Protein AF-A0A1B6EQN8-F1 (afdb_monomer_lite)

Radius of gyration: 29.24 Å; chains: 1; bounding box: 74×24×90 Å

Organism: NCBI:txid1464854

Secondary structure (DSSP, 8-state):
-HHHHHHHHHHHHHHHHHHHHHHHHTT---HHHHHHHHHHHHHHHHHHHHHHHHHHHHHHHHHHHSPPPGGGTTHHHHHHHHHHHHHHHHHHHHHHHHHHHHHHHHHHH-SS-TTT--GGGSTT------SS-----S-----S--------SS---PPP-

pLDDT: mean 70.42, std 19.34, range [33.0, 93.44]

Structure (mmCIF, N/CA/C/O backbone):
data_AF-A0A1B6EQN8-F1
#
_entry.id   AF-A0A1B6EQN8-F1
#
loop_
_atom_site.group_PDB
_atom_site.id
_atom_site.type_symbol
_atom_site.label_atom_id
_atom_site.label_alt_id
_atom_site.label_comp_id
_atom_site.label_asym_id
_atom_site.label_entity_id
_atom_site.label_seq_id
_atom_site.pdbx_PDB_ins_code
_atom_site.Cartn_x
_atom_site.Cartn_y
_atom_site.Cartn_z
_atom_site.occupancy
_atom_site.B_iso_or_equiv
_atom_site.auth_seq_id
_atom_site.auth_comp_id
_atom_site.auth_asym_id
_atom_site.auth_atom_id
_atom_site.pdbx_PDB_model_num
ATOM 1 N N . CYS A 1 1 ? -3.508 2.641 20.340 1.00 59.22 1 CYS A N 1
ATOM 2 C CA . CYS A 1 1 ? -3.171 1.447 19.535 1.00 59.22 1 CYS A CA 1
ATOM 3 C C . CYS A 1 1 ? -2.029 1.810 18.582 1.00 59.22 1 CYS A C 1
ATOM 5 O O . CYS A 1 1 ? -2.256 2.579 17.660 1.00 59.22 1 CYS A O 1
ATOM 7 N N . HIS A 1 2 ? -0.799 1.345 18.830 1.00 69.56 2 HIS A N 1
ATOM 8 C CA . HIS A 1 2 ? 0.382 1.751 18.042 1.00 69.56 2 HIS A CA 1
ATOM 9 C C . HIS A 1 2 ? 0.447 1.103 16.651 1.00 69.56 2 HIS A C 1
ATOM 11 O O . HIS A 1 2 ? 1.093 1.640 15.756 1.00 69.56 2 HIS A O 1
ATOM 17 N N . TYR A 1 3 ? -0.254 -0.019 16.462 1.00 70.88 3 TYR A N 1
ATOM 18 C CA . TYR A 1 3 ? -0.266 -0.774 15.211 1.00 70.88 3 TYR A CA 1
ATOM 19 C C . TYR A 1 3 ? -0.828 0.047 14.040 1.00 70.88 3 TYR A C 1
ATOM 21 O O . TYR A 1 3 ? -0.136 0.248 13.048 1.00 70.88 3 TYR A O 1
ATOM 29 N N . GLY A 1 4 ? -2.040 0.601 14.178 1.00 73.44 4 GLY A N 1
ATOM 30 C CA . GLY A 1 4 ? -2.678 1.380 13.108 1.00 73.44 4 GLY A CA 1
ATOM 31 C C . GLY A 1 4 ? -1.906 2.652 12.745 1.00 73.44 4 GLY A C 1
ATOM 32 O O . GLY A 1 4 ? -1.712 2.942 11.569 1.00 73.44 4 GLY A O 1
ATOM 33 N N . THR A 1 5 ? -1.395 3.377 13.745 1.00 77.69 5 THR A N 1
ATOM 34 C CA . THR A 1 5 ? -0.585 4.584 13.520 1.00 77.69 5 THR A CA 1
ATOM 35 C C . THR A 1 5 ? 0.744 4.258 12.838 1.00 77.69 5 THR A C 1
ATOM 37 O O . THR A 1 5 ? 1.127 4.951 11.901 1.00 77.69 5 THR A O 1
ATOM 40 N N . GLY A 1 6 ? 1.431 3.190 13.259 1.00 81.44 6 GLY A N 1
ATOM 41 C CA . GLY A 1 6 ? 2.691 2.768 12.643 1.00 81.44 6 GLY A CA 1
ATOM 42 C C . GLY A 1 6 ? 2.514 2.348 11.184 1.00 81.44 6 GLY A C 1
ATOM 43 O O . GLY A 1 6 ? 3.241 2.827 10.316 1.00 81.44 6 GLY A O 1
ATOM 44 N N . VAL A 1 7 ? 1.504 1.518 10.900 1.00 82.06 7 VAL A N 1
ATOM 45 C CA . VAL A 1 7 ? 1.194 1.076 9.530 1.00 82.06 7 VAL A CA 1
ATOM 46 C C . VAL A 1 7 ? 0.832 2.267 8.639 1.00 82.06 7 VAL A C 1
ATOM 48 O O . VAL A 1 7 ? 1.344 2.351 7.524 1.00 82.06 7 VAL A O 1
ATOM 51 N N . ALA A 1 8 ? 0.028 3.218 9.130 1.00 79.88 8 ALA A N 1
ATOM 52 C CA . ALA A 1 8 ? -0.378 4.397 8.363 1.00 79.88 8 ALA A CA 1
ATOM 53 C C . ALA A 1 8 ? 0.789 5.350 8.051 1.00 79.88 8 ALA A C 1
ATOM 55 O O . ALA A 1 8 ? 0.917 5.811 6.918 1.00 79.88 8 ALA A O 1
ATOM 56 N N . VAL A 1 9 ? 1.672 5.619 9.019 1.00 85.38 9 VAL A N 1
ATOM 57 C CA . VAL A 1 9 ? 2.840 6.494 8.803 1.00 85.38 9 VAL A CA 1
ATOM 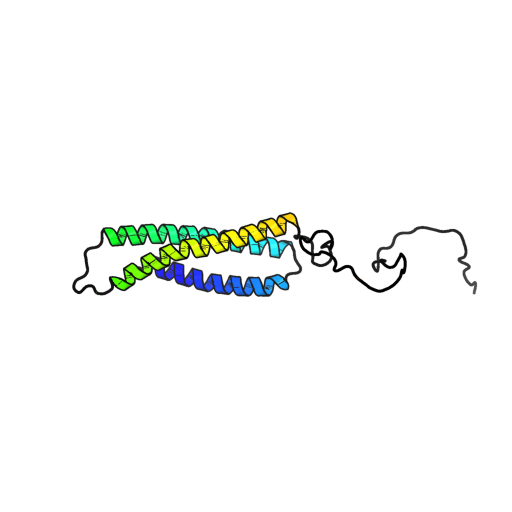58 C C . VAL A 1 9 ? 3.824 5.864 7.818 1.00 85.38 9 VAL A C 1
ATOM 60 O O . VAL A 1 9 ? 4.309 6.545 6.916 1.00 85.38 9 VAL A O 1
ATOM 63 N N . LEU A 1 10 ? 4.088 4.560 7.938 1.00 83.88 10 LEU A N 1
ATOM 64 C CA . LEU A 1 10 ? 4.953 3.853 6.992 1.00 83.88 10 LEU A CA 1
ATOM 65 C C . LEU A 1 10 ? 4.342 3.807 5.586 1.00 83.88 10 LEU A C 1
ATOM 67 O O . LEU A 1 10 ? 5.063 4.020 4.615 1.00 83.88 10 LEU A O 1
ATOM 71 N N . ALA A 1 11 ? 3.024 3.597 5.487 1.00 83.62 11 ALA A N 1
ATOM 72 C CA . ALA A 1 11 ? 2.283 3.658 4.226 1.00 83.62 11 ALA A CA 1
ATOM 73 C C . ALA A 1 11 ? 2.463 5.017 3.537 1.00 83.62 11 ALA A C 1
ATOM 75 O O . ALA A 1 11 ? 2.758 5.095 2.346 1.00 83.62 11 ALA A O 1
ATOM 76 N N . PHE A 1 12 ? 2.317 6.092 4.313 1.00 84.81 12 PHE A N 1
ATOM 77 C CA . PHE A 1 12 ? 2.454 7.457 3.831 1.00 84.81 12 PHE A CA 1
ATOM 78 C C . PHE A 1 12 ? 3.875 7.746 3.331 1.00 84.81 12 PHE A C 1
ATOM 80 O O . PHE A 1 12 ? 4.050 8.194 2.198 1.00 84.81 12 PHE A O 1
ATOM 87 N N . LEU A 1 13 ? 4.902 7.423 4.121 1.00 86.62 13 LEU A N 1
ATOM 88 C CA . LEU A 1 13 ? 6.297 7.639 3.721 1.00 86.62 13 LEU A CA 1
ATOM 89 C C . LEU A 1 13 ? 6.671 6.847 2.467 1.00 86.62 13 LEU A C 1
ATOM 91 O O . LEU A 1 13 ? 7.316 7.384 1.566 1.00 86.62 13 LEU A O 1
ATOM 95 N N . ALA A 1 14 ? 6.237 5.592 2.380 1.00 84.19 14 ALA A N 1
ATOM 96 C CA . ALA A 1 14 ? 6.482 4.793 1.192 1.00 84.19 14 ALA A CA 1
ATOM 97 C C . ALA A 1 14 ? 5.746 5.350 -0.026 1.00 84.19 14 ALA A C 1
ATOM 99 O O . ALA A 1 14 ? 6.351 5.425 -1.087 1.00 84.19 14 ALA A O 1
ATOM 100 N N . SER A 1 15 ? 4.495 5.806 0.114 1.00 84.19 15 SER A N 1
ATOM 101 C CA . SER A 1 15 ? 3.750 6.410 -0.999 1.00 84.19 15 SER A CA 1
ATOM 102 C C . SER A 1 15 ? 4.453 7.647 -1.573 1.00 84.19 15 SER A C 1
ATOM 104 O O . SER A 1 15 ? 4.505 7.806 -2.789 1.00 84.19 15 SER A O 1
ATOM 106 N N . ILE A 1 16 ? 5.097 8.462 -0.728 1.00 87.38 16 ILE A N 1
ATOM 107 C CA . ILE A 1 16 ? 5.962 9.563 -1.183 1.00 87.38 16 ILE A CA 1
ATOM 108 C C . ILE A 1 16 ? 7.165 9.014 -1.959 1.00 87.38 16 ILE A C 1
ATOM 110 O O . ILE A 1 16 ? 7.488 9.517 -3.033 1.00 87.38 16 ILE A O 1
ATOM 114 N N . GLY A 1 17 ? 7.818 7.971 -1.442 1.00 84.25 17 GLY A N 1
ATOM 115 C CA . GLY A 1 17 ? 8.929 7.306 -2.124 1.00 84.25 17 GLY A CA 1
ATOM 116 C C . GLY A 1 17 ? 8.539 6.738 -3.491 1.00 84.25 17 GLY A C 1
ATOM 117 O O . GLY A 1 17 ? 9.283 6.912 -4.453 1.00 84.25 17 GLY A O 1
ATOM 118 N N . PHE A 1 18 ? 7.359 6.126 -3.605 1.00 82.62 18 PHE A N 1
ATOM 119 C CA . PHE A 1 18 ? 6.826 5.649 -4.879 1.00 82.62 18 PHE A CA 1
ATOM 120 C C . PHE A 1 18 ? 6.515 6.803 -5.827 1.00 82.62 18 PHE A C 1
ATOM 122 O O . PHE A 1 18 ? 6.944 6.739 -6.968 1.00 82.62 18 PHE A O 1
ATOM 129 N N . LEU A 1 19 ? 5.909 7.902 -5.367 1.00 83.75 19 LEU A N 1
ATOM 130 C CA . LEU A 1 19 ? 5.693 9.088 -6.210 1.00 83.75 19 LEU A CA 1
ATOM 131 C C .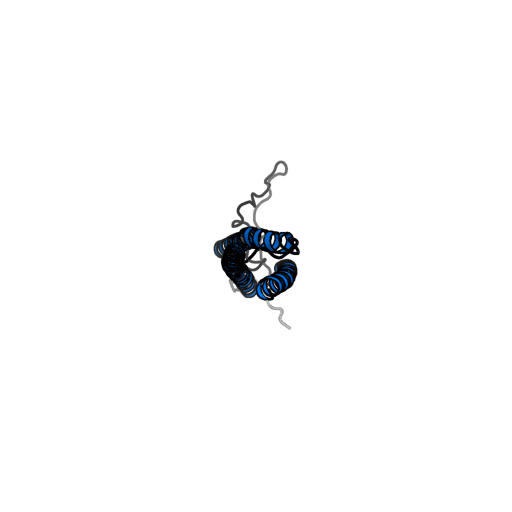 LEU A 1 19 ? 7.003 9.652 -6.781 1.00 83.75 19 LEU A C 1
ATOM 133 O O . LEU A 1 19 ? 7.077 9.983 -7.963 1.00 83.75 19 LEU A O 1
ATOM 137 N N . VAL A 1 20 ? 8.057 9.727 -5.963 1.00 83.88 20 VAL A N 1
ATOM 138 C CA . VAL A 1 20 ? 9.391 10.131 -6.436 1.00 83.88 20 VAL A CA 1
ATOM 139 C C . VAL A 1 20 ? 9.965 9.090 -7.400 1.00 83.88 20 VAL A C 1
ATOM 141 O O . VAL A 1 20 ? 10.567 9.446 -8.411 1.00 83.88 20 VAL A O 1
ATOM 144 N N . GLY A 1 21 ? 9.766 7.805 -7.115 1.00 78.44 21 GLY A N 1
ATOM 145 C CA . GLY A 1 21 ? 10.181 6.714 -7.989 1.00 78.44 21 GLY A CA 1
ATOM 146 C C . GLY A 1 21 ? 9.509 6.752 -9.362 1.00 78.44 21 GLY A C 1
ATOM 147 O O . GLY A 1 21 ? 10.202 6.552 -10.352 1.00 78.44 21 GLY A O 1
ATOM 148 N N . GLU A 1 22 ? 8.218 7.083 -9.431 1.00 77.50 22 GLU A N 1
ATOM 149 C CA . GLU A 1 22 ? 7.466 7.289 -10.676 1.00 77.50 22 GLU A CA 1
ATOM 150 C C . GLU A 1 22 ? 8.034 8.473 -11.469 1.00 77.50 22 GLU A C 1
ATOM 152 O O . GLU A 1 22 ? 8.278 8.352 -12.667 1.00 77.50 22 GLU A O 1
ATOM 157 N N . PHE A 1 23 ? 8.362 9.589 -10.805 1.00 76.38 23 PHE A N 1
ATOM 158 C CA . PHE A 1 23 ? 9.033 10.719 -11.462 1.00 76.38 23 PHE A CA 1
ATOM 159 C C . PHE A 1 23 ? 10.400 10.324 -12.048 1.00 76.38 23 PHE A C 1
ATOM 161 O O . PHE A 1 23 ? 10.751 10.696 -13.168 1.00 76.38 23 PHE A O 1
ATOM 168 N N . LEU A 1 24 ? 11.180 9.530 -11.312 1.00 75.69 24 LEU A N 1
ATOM 169 C CA . LEU A 1 24 ? 12.473 9.028 -11.781 1.00 75.69 24 LEU A CA 1
ATOM 170 C C . LEU A 1 24 ? 12.330 7.899 -12.811 1.00 75.69 24 LEU A C 1
ATOM 172 O O . LEU A 1 24 ? 13.277 7.628 -13.554 1.00 75.69 24 LEU A O 1
ATOM 176 N N . PHE A 1 25 ? 11.164 7.253 -12.889 1.00 69.06 25 PHE A N 1
ATOM 177 C CA . PHE A 1 25 ? 10.905 6.128 -13.782 1.00 69.06 25 PHE A CA 1
ATOM 178 C C . PHE A 1 25 ? 11.078 6.514 -15.249 1.00 69.06 25 PHE A C 1
ATOM 180 O O . PHE A 1 25 ? 11.673 5.753 -16.018 1.00 69.06 25 PHE A O 1
ATOM 187 N N . GLU A 1 26 ? 10.637 7.715 -15.624 1.00 66.44 26 GLU A N 1
ATOM 188 C CA . GLU A 1 26 ? 10.819 8.258 -16.973 1.00 66.44 26 GLU A CA 1
ATOM 189 C C . GLU A 1 26 ? 12.303 8.426 -17.335 1.00 66.44 26 GLU A C 1
ATOM 191 O O . GLU A 1 26 ? 12.688 8.194 -18.482 1.00 66.44 26 GLU A O 1
ATOM 196 N N . GLN A 1 27 ? 13.157 8.722 -16.349 1.00 63.47 27 GLN A N 1
ATOM 197 C CA . GLN A 1 27 ? 14.597 8.925 -16.542 1.00 63.47 27 GLN A CA 1
ATOM 198 C C . GLN A 1 27 ? 15.423 7.630 -16.516 1.00 63.47 27 GLN A C 1
ATOM 200 O O . GLN A 1 27 ? 16.591 7.628 -16.910 1.00 63.47 27 GLN A O 1
ATOM 205 N N . MET A 1 28 ? 14.855 6.504 -16.075 1.00 64.44 28 MET A N 1
ATOM 206 C CA . MET A 1 28 ? 15.591 5.239 -16.017 1.00 64.44 28 MET A CA 1
ATOM 207 C C . MET A 1 28 ? 15.807 4.664 -17.422 1.00 64.44 28 MET A C 1
ATOM 209 O O . MET A 1 28 ? 14.863 4.167 -18.029 1.00 64.44 28 MET A O 1
ATOM 213 N N . SER A 1 29 ? 17.044 4.647 -17.925 1.00 63.69 29 SER A N 1
ATOM 214 C CA . SER A 1 29 ? 17.394 3.994 -19.203 1.00 63.69 29 SER A CA 1
ATOM 215 C C . SER A 1 29 ? 17.486 2.466 -19.093 1.00 63.69 29 SER A C 1
ATOM 217 O O . SER A 1 29 ? 17.362 1.754 -20.088 1.00 63.69 29 SER A O 1
ATOM 219 N N . SER A 1 30 ? 17.683 1.946 -17.875 1.00 65.50 30 SER A N 1
ATOM 220 C CA . SER A 1 30 ? 17.839 0.514 -17.627 1.00 65.50 30 SER A CA 1
ATOM 221 C C . SER A 1 30 ? 16.507 -0.179 -17.367 1.00 65.50 30 SER A C 1
ATOM 223 O O . SER A 1 30 ? 15.866 -0.066 -16.319 1.00 65.50 30 SER A O 1
ATOM 225 N N . VAL A 1 31 ? 16.177 -1.009 -18.334 1.00 65.88 31 VAL A N 1
ATOM 226 C CA . VAL A 1 31 ? 15.156 -2.047 -18.354 1.00 65.88 31 VAL A CA 1
ATOM 227 C C . VAL A 1 31 ? 15.089 -2.872 -17.062 1.00 65.88 31 VAL A C 1
ATOM 229 O O . VAL A 1 31 ? 14.015 -3.114 -16.506 1.00 65.88 31 VAL A O 1
ATOM 232 N N . LYS A 1 32 ? 16.252 -3.299 -16.560 1.00 71.50 32 LYS A N 1
ATOM 233 C CA . LYS A 1 32 ? 16.355 -4.157 -15.373 1.00 71.50 32 LYS A CA 1
ATOM 234 C C . LYS A 1 32 ? 15.873 -3.428 -14.119 1.00 71.50 32 LYS A C 1
ATOM 236 O O . LYS A 1 32 ? 15.191 -4.024 -13.287 1.00 71.50 32 LYS A O 1
ATOM 241 N N . THR A 1 33 ? 16.193 -2.140 -14.013 1.00 76.25 33 THR A N 1
ATOM 242 C CA . THR A 1 33 ? 15.791 -1.294 -12.886 1.00 76.25 33 THR A CA 1
ATOM 243 C C . THR A 1 33 ? 14.296 -1.001 -12.934 1.00 76.25 33 THR A C 1
ATOM 245 O O . THR A 1 33 ? 13.626 -1.143 -11.913 1.00 76.25 33 THR A O 1
ATOM 248 N N . ARG A 1 34 ? 13.743 -0.718 -14.124 1.00 76.12 34 ARG A N 1
ATOM 249 C CA . ARG A 1 34 ? 12.292 -0.548 -14.318 1.00 76.12 34 ARG A CA 1
ATOM 250 C C . ARG A 1 34 ? 11.507 -1.788 -13.883 1.00 76.12 34 ARG A C 1
ATOM 252 O O . ARG A 1 34 ? 10.536 -1.660 -13.144 1.00 76.12 34 ARG A O 1
ATOM 259 N N . LYS A 1 35 ? 11.959 -2.993 -14.263 1.00 80.81 35 LYS A N 1
ATOM 260 C CA . LYS A 1 35 ? 11.336 -4.260 -13.828 1.00 80.81 35 LYS A CA 1
ATOM 261 C C . LYS A 1 35 ? 11.296 -4.389 -12.313 1.00 80.81 35 LYS A C 1
ATOM 263 O O . LYS A 1 35 ? 10.279 -4.775 -11.742 1.00 80.81 35 LYS A O 1
ATOM 268 N N . HIS A 1 36 ? 12.437 -4.131 -11.683 1.00 83.19 36 HIS A N 1
ATOM 269 C CA . HIS A 1 36 ? 12.592 -4.312 -10.250 1.00 83.19 36 HIS A CA 1
ATOM 270 C C . HIS A 1 36 ? 11.743 -3.307 -9.473 1.00 83.19 36 HIS A C 1
ATOM 272 O O . HIS A 1 36 ? 11.108 -3.685 -8.497 1.00 83.19 36 HIS A O 1
ATOM 278 N N . TYR A 1 37 ? 11.668 -2.066 -9.956 1.00 84.44 37 TYR A N 1
ATOM 279 C CA . TYR A 1 37 ? 10.811 -1.035 -9.388 1.00 84.44 37 TYR A CA 1
ATOM 280 C C . TYR A 1 37 ? 9.327 -1.428 -9.432 1.00 84.44 37 TYR A C 1
ATOM 282 O O . TYR A 1 37 ? 8.669 -1.419 -8.398 1.00 84.44 37 TYR A O 1
ATOM 290 N N . VAL A 1 38 ? 8.823 -1.871 -10.591 1.00 84.56 38 VAL A N 1
ATOM 291 C CA . VAL A 1 38 ? 7.417 -2.297 -10.728 1.00 84.56 38 VAL A CA 1
ATOM 292 C C . VAL A 1 38 ? 7.103 -3.507 -9.840 1.00 84.56 38 VAL A C 1
ATOM 294 O O . VAL A 1 38 ? 6.036 -3.576 -9.237 1.00 84.56 38 VAL A O 1
ATOM 297 N N . LEU A 1 39 ? 8.031 -4.463 -9.718 1.00 86.69 39 LEU A N 1
ATOM 298 C CA . LEU A 1 39 ? 7.874 -5.598 -8.800 1.00 86.69 39 LEU A CA 1
ATOM 299 C C . LEU A 1 39 ? 7.869 -5.167 -7.329 1.00 86.69 39 LEU A C 1
ATOM 301 O O . LEU A 1 39 ? 7.127 -5.742 -6.534 1.00 86.69 39 LEU A O 1
ATOM 305 N N . LEU A 1 40 ? 8.688 -4.176 -6.972 1.00 89.38 40 LEU A N 1
ATOM 306 C CA . LEU A 1 40 ? 8.732 -3.615 -5.626 1.00 89.38 40 LEU A CA 1
ATOM 307 C C . LEU A 1 40 ? 7.404 -2.925 -5.301 1.00 89.38 40 LEU A C 1
ATOM 309 O O . LEU A 1 40 ? 6.829 -3.222 -4.259 1.00 89.38 40 LEU A O 1
ATOM 313 N N . ASP A 1 41 ? 6.883 -2.091 -6.201 1.00 88.06 41 ASP A N 1
ATOM 314 C CA . ASP A 1 41 ? 5.580 -1.434 -6.036 1.00 88.06 41 ASP A CA 1
ATOM 315 C C . ASP A 1 41 ? 4.431 -2.446 -5.912 1.00 88.06 41 ASP A C 1
ATOM 317 O O . ASP A 1 41 ? 3.636 -2.398 -4.969 1.00 88.06 41 ASP A O 1
ATOM 321 N N . LEU A 1 42 ? 4.408 -3.459 -6.781 1.00 89.31 42 LEU A N 1
ATOM 322 C CA . LEU A 1 42 ? 3.428 -4.542 -6.712 1.00 89.31 42 LEU A CA 1
ATOM 323 C C . LEU A 1 42 ? 3.494 -5.301 -5.374 1.00 89.31 42 LEU A C 1
ATOM 325 O O . LEU A 1 42 ? 2.466 -5.558 -4.737 1.00 89.31 42 LEU A O 1
ATOM 329 N N . GLY A 1 43 ? 4.700 -5.675 -4.942 1.00 90.56 43 GLY A N 1
ATOM 330 C CA . GLY A 1 43 ? 4.922 -6.385 -3.683 1.00 90.56 43 GLY A CA 1
ATOM 331 C C . GLY A 1 43 ? 4.550 -5.536 -2.469 1.00 90.56 43 GLY A C 1
ATOM 332 O O . GLY A 1 43 ? 3.896 -6.019 -1.546 1.00 90.56 43 GLY A O 1
ATOM 333 N N . TYR A 1 44 ? 4.904 -4.255 -2.492 1.00 90.69 44 TYR A N 1
ATOM 334 C CA . TYR A 1 44 ? 4.589 -3.319 -1.424 1.00 90.69 44 TYR A CA 1
ATOM 335 C C . TYR A 1 44 ? 3.080 -3.101 -1.297 1.00 90.69 44 TYR A C 1
ATOM 337 O O . TYR A 1 44 ? 2.514 -3.296 -0.220 1.00 90.69 44 TYR A O 1
ATOM 345 N N . SER A 1 45 ? 2.415 -2.781 -2.407 1.00 90.62 45 SER A N 1
ATOM 346 C CA . SER A 1 45 ? 0.977 -2.512 -2.436 1.00 90.62 45 SER A CA 1
ATOM 347 C C . SER A 1 45 ? 0.145 -3.742 -2.047 1.00 90.62 45 SER A C 1
ATOM 349 O O . SER A 1 45 ? -0.827 -3.632 -1.291 1.00 90.62 45 SER A O 1
ATOM 351 N N . SER A 1 46 ? 0.551 -4.941 -2.475 1.00 91.25 46 SER A N 1
ATOM 352 C CA . SER A 1 46 ? -0.106 -6.190 -2.059 1.00 91.25 46 SER A CA 1
ATOM 353 C C . SER A 1 46 ? 0.108 -6.499 -0.573 1.00 91.25 46 SER A C 1
ATOM 355 O O . SER A 1 46 ? -0.860 -6.804 0.129 1.00 91.25 46 SER A O 1
ATOM 357 N N . ALA A 1 47 ? 1.331 -6.346 -0.054 1.00 92.12 47 ALA A N 1
ATOM 358 C CA . ALA A 1 47 ? 1.612 -6.525 1.370 1.00 92.12 47 ALA A CA 1
ATOM 359 C C . ALA A 1 47 ? 0.806 -5.544 2.239 1.00 92.12 47 ALA A C 1
ATOM 361 O O . ALA A 1 47 ? 0.219 -5.945 3.247 1.00 92.12 47 ALA A O 1
ATOM 362 N N . TRP A 1 48 ? 0.708 -4.278 1.825 1.00 89.81 48 TRP A N 1
ATOM 363 C CA . TRP A 1 48 ? -0.062 -3.266 2.549 1.00 89.81 48 TRP A CA 1
ATOM 364 C C . TRP A 1 48 ? -1.566 -3.533 2.530 1.00 89.81 48 TRP A C 1
ATOM 366 O O . TRP A 1 48 ? -2.226 -3.349 3.551 1.00 89.81 48 TRP A O 1
ATOM 376 N N . THR A 1 49 ? -2.102 -4.052 1.423 1.00 92.06 49 THR A N 1
ATOM 377 C CA . THR A 1 49 ? -3.500 -4.508 1.350 1.00 92.06 49 THR A CA 1
ATOM 378 C C . THR A 1 49 ? -3.795 -5.555 2.429 1.00 92.06 49 THR A C 1
ATOM 380 O O . THR A 1 49 ? -4.777 -5.435 3.164 1.00 92.06 49 THR A O 1
ATOM 383 N N . VAL A 1 50 ? -2.917 -6.555 2.575 1.00 92.00 50 VAL A N 1
ATOM 384 C CA . VAL A 1 50 ? -3.060 -7.616 3.587 1.00 92.00 50 VAL A CA 1
ATOM 385 C C . VAL A 1 50 ? -2.939 -7.054 5.005 1.00 92.00 50 VAL A C 1
ATOM 387 O O . VAL A 1 50 ? -3.737 -7.412 5.870 1.00 92.00 50 VAL A O 1
ATOM 390 N N . LEU A 1 51 ? -1.991 -6.145 5.254 1.00 90.00 51 LEU A N 1
ATOM 391 C CA . LEU A 1 51 ? -1.837 -5.508 6.565 1.00 90.00 51 LEU A CA 1
ATOM 392 C C . LEU A 1 51 ? -3.068 -4.683 6.957 1.00 90.00 51 LEU A C 1
ATOM 394 O O . LEU A 1 51 ? -3.524 -4.787 8.095 1.00 90.00 51 LEU A O 1
ATOM 398 N N . TYR A 1 52 ? -3.647 -3.912 6.032 1.00 90.56 52 TYR A N 1
ATOM 399 C CA . TYR A 1 52 ? -4.891 -3.184 6.296 1.00 90.56 52 TYR A CA 1
ATOM 400 C C . TYR A 1 52 ? -6.080 -4.119 6.510 1.00 90.56 52 TYR A C 1
ATOM 402 O O . TYR A 1 52 ? -6.910 -3.829 7.367 1.00 90.56 52 TYR A O 1
ATOM 410 N N . PHE A 1 53 ? -6.145 -5.251 5.806 1.00 91.62 53 PHE A N 1
ATOM 411 C CA . PHE A 1 53 ? -7.176 -6.262 6.037 1.00 91.62 53 PHE A CA 1
ATOM 412 C C . PHE A 1 53 ? -7.065 -6.882 7.437 1.00 91.62 53 PHE A C 1
ATOM 414 O O . PHE A 1 53 ? -8.040 -6.887 8.187 1.00 91.62 53 PHE A O 1
ATOM 421 N N . ILE A 1 54 ? -5.867 -7.325 7.833 1.00 90.31 54 ILE A N 1
ATOM 422 C CA . ILE A 1 54 ? -5.610 -7.856 9.182 1.00 90.31 54 ILE A CA 1
ATOM 423 C C . ILE A 1 54 ? -5.906 -6.787 10.240 1.00 90.31 54 ILE A C 1
ATOM 425 O O . ILE A 1 54 ? -6.561 -7.074 11.243 1.00 90.31 54 ILE A O 1
ATOM 429 N N . GLY A 1 55 ? -5.467 -5.548 10.004 1.00 88.25 55 GLY A N 1
ATOM 430 C CA . GLY A 1 55 ? -5.753 -4.408 10.865 1.00 88.25 55 GLY A CA 1
ATOM 431 C C . GLY A 1 55 ? -7.248 -4.168 11.023 1.00 88.25 55 GLY A C 1
ATOM 432 O O . GLY A 1 55 ? -7.726 -4.098 12.148 1.00 88.25 55 GLY A O 1
ATOM 433 N N . PHE A 1 56 ? -8.002 -4.122 9.928 1.00 90.38 56 PHE A N 1
ATOM 434 C CA . PHE A 1 56 ? -9.455 -3.982 9.959 1.00 90.38 56 PHE A CA 1
ATOM 435 C C . PHE A 1 56 ? -10.112 -5.101 10.773 1.00 90.38 56 PHE A C 1
ATOM 437 O O . PHE A 1 56 ? -10.884 -4.808 11.684 1.00 90.38 56 PHE A O 1
ATOM 444 N N . CYS A 1 57 ? -9.767 -6.367 10.513 1.00 90.31 57 CYS A N 1
ATOM 445 C CA . CYS A 1 57 ? -10.305 -7.501 11.267 1.00 90.31 57 CYS A CA 1
ATOM 446 C C . CYS A 1 57 ? -9.991 -7.388 12.765 1.00 90.31 57 CYS A C 1
ATOM 448 O O . CYS A 1 57 ? -10.870 -7.605 13.599 1.00 90.31 57 CYS A O 1
ATOM 450 N N . TYR A 1 58 ? -8.760 -7.011 13.114 1.00 88.44 58 TYR A N 1
ATOM 451 C CA . TYR A 1 58 ? -8.346 -6.823 14.500 1.00 88.44 58 TYR A CA 1
ATOM 452 C C . TYR A 1 58 ? -9.095 -5.666 15.175 1.00 88.44 58 TYR A C 1
ATOM 454 O O . TYR A 1 58 ? -9.629 -5.847 16.270 1.00 88.44 58 TYR A O 1
ATOM 462 N N . LEU A 1 59 ? -9.171 -4.497 14.528 1.00 86.69 59 LEU A N 1
ATOM 463 C CA . LEU A 1 59 ? -9.866 -3.327 15.066 1.00 86.69 59 LEU A CA 1
ATOM 464 C C . LEU A 1 59 ? -11.373 -3.581 15.193 1.00 86.69 59 LEU A C 1
ATOM 466 O O . LEU A 1 59 ? -11.950 -3.226 16.215 1.00 86.69 59 LEU A O 1
ATOM 470 N N . ALA A 1 60 ? -12.005 -4.219 14.207 1.00 88.12 60 ALA A N 1
ATOM 471 C CA . ALA A 1 60 ? -13.425 -4.562 14.250 1.00 88.12 60 ALA A CA 1
ATOM 472 C C . ALA A 1 60 ? -13.729 -5.581 15.360 1.00 88.12 60 ALA A C 1
ATOM 474 O O . ALA A 1 60 ? -14.693 -5.410 16.106 1.00 88.12 60 ALA A O 1
ATOM 475 N N . ASN A 1 61 ? -12.879 -6.602 15.523 1.00 88.56 61 ASN A N 1
ATOM 476 C CA . ASN A 1 61 ? -13.028 -7.574 16.603 1.00 88.56 61 ASN A CA 1
ATOM 477 C C . ASN A 1 61 ? -12.816 -6.936 17.983 1.00 88.56 61 ASN A C 1
ATOM 479 O O . ASN A 1 61 ? -13.577 -7.214 18.907 1.00 88.56 61 ASN A O 1
ATOM 483 N N . GLN A 1 62 ? -11.812 -6.067 18.141 1.00 86.88 62 GLN A N 1
ATOM 484 C CA . GLN A 1 62 ? -11.630 -5.330 19.393 1.00 86.88 62 GLN A CA 1
ATOM 485 C C . GLN A 1 62 ? -12.799 -4.392 19.674 1.00 86.88 62 GLN A C 1
ATOM 487 O O . GLN A 1 62 ? -13.266 -4.346 20.803 1.00 86.88 62 GLN A O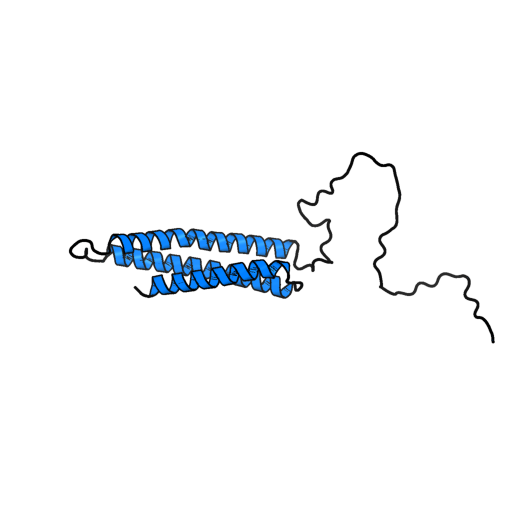 1
ATOM 492 N N . TRP A 1 63 ? -13.305 -3.695 18.659 1.00 86.00 63 TRP A N 1
ATOM 493 C CA . TRP A 1 63 ? -14.459 -2.813 18.795 1.00 86.00 63 TRP A CA 1
ATOM 494 C C . TRP A 1 63 ? -15.719 -3.558 19.232 1.00 86.00 63 TRP A C 1
ATOM 496 O O . TRP A 1 63 ? -16.434 -3.082 20.105 1.00 86.00 63 TRP A O 1
ATOM 506 N N . SER A 1 64 ? -15.965 -4.749 18.680 1.00 85.94 64 SER A N 1
ATOM 507 C CA . SER A 1 64 ? -17.125 -5.570 19.047 1.00 85.94 64 SER A CA 1
ATOM 508 C C . SER A 1 64 ? -17.071 -6.117 20.477 1.00 85.94 64 SER A C 1
ATOM 510 O O . SER A 1 64 ? -18.119 -6.450 21.022 1.00 85.94 64 SER A O 1
ATOM 512 N N . ASN A 1 65 ? -15.877 -6.265 21.055 1.00 84.62 65 ASN A N 1
ATOM 513 C CA . ASN A 1 65 ? -15.681 -6.815 22.401 1.00 84.62 65 ASN A CA 1
ATOM 514 C C . ASN A 1 65 ? -15.345 -5.738 23.447 1.00 84.62 65 ASN A C 1
ATOM 516 O O . ASN A 1 65 ? -15.182 -6.063 24.620 1.00 84.62 65 ASN A O 1
ATOM 520 N N . ALA A 1 66 ? -15.183 -4.479 23.036 1.00 82.38 66 ALA A N 1
ATOM 521 C CA . ALA A 1 66 ? -14.832 -3.388 23.933 1.00 82.38 66 ALA A CA 1
ATOM 522 C C . ALA A 1 66 ? -16.062 -2.894 24.704 1.00 82.38 66 ALA A C 1
ATOM 524 O O . ALA A 1 66 ? -17.135 -2.702 24.132 1.00 82.38 66 ALA A O 1
ATOM 525 N N . GLU A 1 67 ? -15.889 -2.629 25.998 1.00 79.00 67 GLU A N 1
ATOM 526 C CA . GLU A 1 67 ? -16.890 -1.912 26.785 1.00 79.00 67 GLU A CA 1
ATOM 527 C C . GLU A 1 67 ? -16.973 -0.449 26.337 1.00 79.00 67 GLU A C 1
ATOM 529 O O . GLU A 1 67 ? -15.964 0.193 26.028 1.00 79.00 67 GLU A O 1
ATOM 534 N N . THR A 1 68 ? -18.192 0.089 26.299 1.00 75.12 68 THR A N 1
ATOM 535 C CA . THR A 1 68 ? -18.431 1.493 25.952 1.00 75.12 68 THR A CA 1
ATOM 536 C C . THR A 1 68 ? -17.763 2.409 26.982 1.00 75.12 68 THR A C 1
ATOM 538 O O . THR A 1 68 ? -18.121 2.338 28.159 1.00 75.12 68 THR A O 1
ATOM 541 N N . PRO A 1 69 ? -16.825 3.285 26.577 1.00 73.56 69 PRO A N 1
ATOM 542 C CA . PRO A 1 69 ? -16.145 4.173 27.510 1.00 73.56 69 PRO A CA 1
ATOM 543 C C . PRO A 1 69 ? -17.121 5.189 28.117 1.00 73.56 69 PRO A C 1
ATOM 545 O O . PRO A 1 69 ? -17.986 5.731 27.420 1.00 73.56 69 PRO A O 1
ATOM 548 N N . GLU A 1 70 ? -16.958 5.481 29.411 1.00 68.38 70 GLU A N 1
ATOM 549 C CA . GLU A 1 70 ? -17.765 6.483 30.111 1.00 68.38 70 GLU A CA 1
ATOM 550 C C . GLU A 1 70 ? -17.670 7.842 29.395 1.00 68.38 70 GLU A C 1
ATOM 552 O O . GLU A 1 70 ? -16.588 8.368 29.133 1.00 68.38 70 GLU A O 1
ATOM 557 N N . GLY A 1 71 ? -18.823 8.401 29.015 1.00 75.94 71 GLY A N 1
ATOM 558 C CA . GLY A 1 71 ? -18.898 9.678 28.299 1.00 75.94 71 GLY A CA 1
ATOM 559 C C . GLY A 1 71 ? -18.640 9.617 26.786 1.00 75.94 71 GLY A C 1
ATOM 560 O O . GLY A 1 71 ? -18.508 10.673 26.170 1.00 75.94 71 GLY A O 1
ATOM 561 N N . ASN A 1 72 ? -18.587 8.428 26.164 1.00 75.88 72 ASN A N 1
ATOM 562 C CA . ASN A 1 72 ? -18.384 8.239 24.712 1.00 75.88 72 ASN A CA 1
ATOM 563 C C . ASN A 1 72 ? -17.099 8.878 24.149 1.00 75.88 72 ASN A C 1
ATOM 565 O O . ASN A 1 72 ? -16.971 9.104 22.940 1.00 75.88 72 ASN A O 1
ATOM 569 N N . TYR A 1 73 ? -16.123 9.167 25.007 1.00 73.44 73 TYR A N 1
ATOM 570 C CA . TYR A 1 73 ? -14.888 9.813 24.594 1.00 73.44 73 TYR A CA 1
ATOM 571 C C . TYR A 1 73 ? -14.065 8.873 23.698 1.00 73.44 73 TYR A C 1
ATOM 573 O O . TYR A 1 73 ? -13.704 7.768 24.095 1.00 73.44 73 TYR A O 1
ATOM 581 N N . GLY A 1 74 ? -13.778 9.300 22.464 1.00 76.88 74 GLY A N 1
ATOM 582 C CA . GLY A 1 74 ? -12.944 8.553 21.512 1.00 76.88 74 GLY A CA 1
ATOM 583 C C . GLY A 1 74 ? -13.651 7.457 20.701 1.00 76.88 74 GLY A C 1
ATOM 584 O O . GLY A 1 74 ? -13.009 6.851 19.844 1.00 76.88 74 GLY A O 1
ATOM 585 N N . VAL A 1 75 ? -14.956 7.238 20.895 1.00 83.44 75 VAL A N 1
ATOM 586 C CA . VAL A 1 75 ? -15.779 6.284 20.114 1.00 83.44 75 VAL A CA 1
ATOM 587 C C . VAL A 1 75 ? -15.715 6.603 18.615 1.00 83.44 75 VAL A C 1
ATOM 589 O O . VAL A 1 75 ? -15.416 5.737 17.794 1.00 83.44 75 VAL A O 1
ATOM 592 N N . ASN A 1 76 ? -15.920 7.873 18.264 1.00 86.31 76 ASN A N 1
ATOM 593 C CA . ASN A 1 7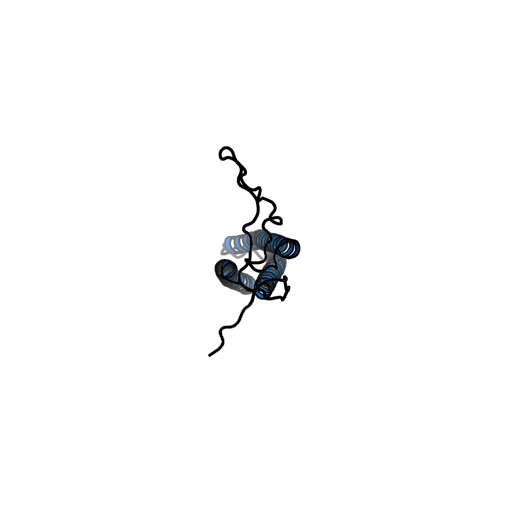6 ? -15.854 8.373 16.890 1.00 86.31 76 ASN A CA 1
ATOM 594 C C . ASN A 1 76 ? -14.470 8.179 16.247 1.00 86.31 76 ASN A C 1
ATOM 596 O O . ASN A 1 76 ? -14.383 7.830 15.074 1.00 86.31 76 ASN A O 1
ATOM 600 N N . ASN A 1 77 ? -13.392 8.355 17.012 1.00 85.88 77 ASN A N 1
ATOM 601 C CA . ASN A 1 77 ? -12.024 8.183 16.528 1.00 85.88 77 ASN A CA 1
ATOM 602 C C . ASN A 1 77 ? -11.743 6.719 16.174 1.00 85.88 77 ASN A C 1
ATOM 604 O O . ASN A 1 77 ? -11.126 6.440 15.146 1.00 85.88 77 ASN A O 1
ATOM 608 N N . VAL A 1 78 ? -12.209 5.778 17.002 1.00 84.94 78 VAL A N 1
ATOM 609 C CA . VAL A 1 78 ? -12.037 4.343 16.737 1.00 84.94 78 VAL A CA 1
ATOM 610 C C . VAL A 1 78 ? -12.894 3.903 15.551 1.00 84.94 78 VAL A C 1
ATOM 612 O O . VAL A 1 78 ? -12.389 3.214 14.665 1.00 84.94 78 VAL A O 1
ATOM 615 N N . GLN A 1 79 ? -14.145 4.360 15.469 1.00 86.75 79 GLN A N 1
ATOM 616 C CA . GLN A 1 79 ? -15.006 4.114 14.307 1.00 86.75 79 GLN A CA 1
ATOM 617 C C . GLN A 1 79 ? -14.393 4.664 13.015 1.00 86.75 79 GLN A C 1
ATOM 619 O O . GLN A 1 79 ? -14.346 3.959 12.008 1.00 86.75 79 GLN A O 1
ATOM 624 N N . ALA A 1 80 ? -13.857 5.887 13.048 1.00 88.75 80 ALA A N 1
ATOM 625 C CA . ALA A 1 80 ? -13.157 6.473 11.912 1.00 88.75 80 ALA A CA 1
ATOM 626 C C . ALA A 1 80 ? -11.930 5.640 11.517 1.00 88.75 80 ALA A C 1
ATOM 628 O O . ALA A 1 80 ? -11.740 5.367 10.335 1.00 88.75 80 ALA A O 1
ATOM 629 N N . ALA A 1 81 ? -11.133 5.170 12.483 1.00 87.69 81 ALA A N 1
ATOM 630 C CA . ALA A 1 81 ? -9.986 4.304 12.211 1.00 87.69 81 ALA A CA 1
ATOM 631 C C . ALA A 1 81 ? -10.396 2.980 11.538 1.00 87.69 81 ALA A C 1
ATOM 633 O O . ALA A 1 81 ? -9.743 2.554 10.584 1.00 87.69 81 ALA A O 1
ATOM 634 N N . ILE A 1 82 ? -11.497 2.361 11.980 1.00 88.12 82 ILE A N 1
ATOM 635 C CA . ILE A 1 82 ? -12.057 1.154 11.354 1.00 88.12 82 ILE A CA 1
ATOM 636 C C . ILE A 1 82 ? -12.476 1.455 9.911 1.00 88.12 82 ILE A C 1
ATOM 638 O O . ILE A 1 82 ? -12.024 0.768 8.994 1.00 88.12 82 ILE A O 1
ATOM 642 N N . CYS A 1 83 ? -13.258 2.513 9.687 1.00 91.44 83 CYS A N 1
ATOM 643 C CA . CYS A 1 83 ? -13.694 2.913 8.349 1.00 91.44 83 CYS A CA 1
ATOM 644 C C . CYS A 1 83 ? -12.509 3.214 7.419 1.00 91.44 83 CYS A C 1
ATOM 646 O O . CYS A 1 83 ? -12.451 2.694 6.307 1.00 91.44 83 CYS A O 1
ATOM 648 N N . PHE A 1 84 ? -11.528 4.000 7.870 1.00 90.06 84 PHE A N 1
ATOM 649 C CA . PHE A 1 84 ? -10.345 4.317 7.068 1.00 90.06 84 PHE A CA 1
ATOM 650 C C . PHE A 1 84 ? -9.511 3.078 6.746 1.00 90.06 84 PHE A C 1
ATOM 652 O O . PHE A 1 84 ? -9.032 2.955 5.618 1.00 90.06 84 PHE A O 1
ATOM 659 N N . SER A 1 85 ? -9.369 2.139 7.688 1.00 89.88 85 SER A N 1
ATOM 660 C CA . SER A 1 85 ? -8.680 0.873 7.421 1.00 89.88 85 SER A CA 1
ATOM 661 C C . SER A 1 85 ? -9.405 0.044 6.357 1.00 89.88 85 SER A C 1
ATOM 663 O O . SER A 1 85 ? -8.757 -0.435 5.432 1.00 89.88 85 SER A O 1
ATOM 665 N N . PHE A 1 86 ? -10.740 -0.031 6.413 1.00 91.44 86 PHE A N 1
ATOM 666 C CA . PHE A 1 86 ? -11.559 -0.742 5.431 1.00 91.44 86 PHE A CA 1
ATOM 667 C C . PHE A 1 86 ? -11.412 -0.158 4.022 1.00 91.44 86 PHE A C 1
ATOM 669 O O . PHE A 1 86 ? -11.124 -0.887 3.075 1.00 91.44 86 PHE A O 1
ATOM 676 N N . PHE A 1 87 ? -11.547 1.163 3.877 1.00 92.81 87 PHE A N 1
ATOM 677 C CA . PHE A 1 87 ? -11.396 1.811 2.573 1.00 92.81 87 PHE A CA 1
ATOM 678 C C . PHE A 1 87 ? -9.967 1.716 2.033 1.00 92.81 87 PHE A C 1
ATOM 680 O O . PHE A 1 87 ? -9.778 1.544 0.829 1.00 92.81 87 PHE A O 1
ATOM 687 N N . SER A 1 88 ? -8.963 1.747 2.914 1.00 90.38 88 SER A N 1
ATOM 688 C CA . SER A 1 88 ? -7.559 1.612 2.513 1.00 90.38 88 SER A CA 1
ATOM 689 C C . SER A 1 88 ? -7.273 0.274 1.831 1.00 90.38 88 SER A C 1
ATOM 691 O O . SER A 1 88 ? -6.458 0.244 0.914 1.00 90.38 88 SER A O 1
ATOM 693 N N . ILE A 1 89 ? -7.963 -0.814 2.199 1.00 91.62 89 ILE A N 1
ATOM 694 C CA . ILE A 1 89 ? -7.809 -2.123 1.537 1.00 91.62 89 ILE A CA 1
ATOM 695 C C . ILE A 1 89 ? -8.039 -1.985 0.029 1.00 91.62 89 ILE A C 1
ATOM 697 O O . ILE A 1 89 ? -7.214 -2.434 -0.763 1.00 91.62 89 ILE A O 1
ATOM 701 N N . PHE A 1 90 ? -9.123 -1.319 -0.376 1.00 93.44 90 PHE A N 1
ATOM 702 C CA . PHE A 1 90 ? -9.443 -1.129 -1.791 1.00 93.44 90 PHE A CA 1
ATOM 703 C C . PHE A 1 90 ? -8.459 -0.196 -2.488 1.00 93.44 90 PHE A C 1
ATOM 705 O O . PHE A 1 90 ? -8.086 -0.459 -3.628 1.00 93.44 90 PHE A O 1
ATOM 712 N N . THR A 1 91 ? -8.003 0.857 -1.807 1.00 92.50 91 THR A N 1
ATOM 713 C CA . THR A 1 91 ? -6.992 1.772 -2.349 1.00 92.50 91 THR A CA 1
ATOM 714 C C . THR A 1 91 ? -5.699 1.029 -2.680 1.00 92.50 91 THR A C 1
ATOM 716 O O . THR A 1 91 ? -5.226 1.098 -3.811 1.00 92.50 91 THR A O 1
ATOM 719 N N . TRP A 1 92 ? -5.156 0.259 -1.732 1.00 91.94 92 TRP A N 1
ATOM 720 C CA . TRP A 1 92 ? -3.914 -0.495 -1.938 1.00 91.94 92 TRP A CA 1
ATOM 721 C C . TRP A 1 92 ? -4.085 -1.659 -2.918 1.00 91.94 92 TRP A C 1
ATOM 723 O O . TRP A 1 92 ? -3.191 -1.904 -3.729 1.00 91.94 92 TRP A O 1
ATOM 733 N N . ALA A 1 93 ? -5.246 -2.320 -2.922 1.00 92.25 93 ALA A N 1
ATOM 734 C CA . ALA A 1 93 ? -5.566 -3.339 -3.918 1.00 92.25 93 ALA A CA 1
ATOM 735 C C . ALA A 1 93 ? -5.639 -2.742 -5.332 1.00 92.25 93 ALA A C 1
ATOM 737 O O . ALA A 1 93 ? -5.149 -3.348 -6.284 1.00 92.25 93 ALA A O 1
ATOM 738 N N . GLY A 1 94 ? -6.202 -1.538 -5.466 1.00 92.50 94 GLY A N 1
ATOM 739 C CA . GLY A 1 94 ? -6.214 -0.771 -6.709 1.00 92.50 94 GLY A CA 1
ATOM 740 C C . GLY A 1 94 ? -4.802 -0.431 -7.181 1.00 92.50 94 GLY A C 1
ATOM 741 O O . GLY A 1 94 ? -4.471 -0.705 -8.334 1.00 92.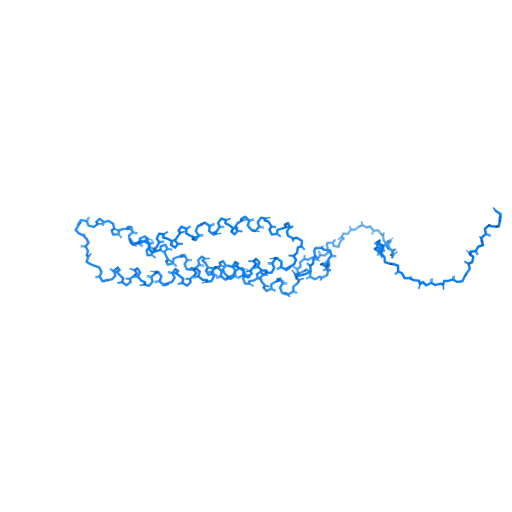50 94 GLY A O 1
ATOM 742 N N . CYS A 1 95 ? -3.941 0.073 -6.290 1.00 90.31 95 CYS A N 1
ATOM 743 C CA . CYS A 1 95 ? -2.527 0.314 -6.599 1.00 90.31 95 CYS A CA 1
ATOM 744 C C . CYS A 1 95 ? -1.827 -0.968 -7.073 1.00 90.31 95 CYS A C 1
ATOM 746 O O . CYS A 1 95 ? -1.207 -0.971 -8.133 1.00 90.31 95 CYS A O 1
ATOM 748 N N . ALA A 1 96 ? -2.003 -2.084 -6.357 1.00 90.88 96 ALA A N 1
ATOM 749 C CA . ALA A 1 96 ? -1.439 -3.374 -6.747 1.00 90.88 96 ALA A CA 1
ATOM 750 C C . ALA A 1 96 ? -1.959 -3.845 -8.117 1.00 90.88 96 ALA A C 1
ATOM 752 O O . ALA A 1 96 ? -1.200 -4.382 -8.921 1.00 90.88 96 ALA A O 1
ATOM 753 N N . TRP A 1 97 ? -3.240 -3.621 -8.415 1.00 90.19 97 TRP A N 1
ATOM 754 C CA . TRP A 1 97 ? -3.831 -3.955 -9.709 1.00 90.19 97 TRP A CA 1
ATOM 755 C C . TRP A 1 97 ? -3.243 -3.120 -10.850 1.00 90.19 97 TRP A C 1
ATOM 757 O O . TRP A 1 97 ? -2.888 -3.677 -11.889 1.00 90.19 97 TRP A O 1
ATOM 767 N N . PHE A 1 98 ? -3.083 -1.807 -10.666 1.00 88.50 98 PHE A N 1
ATOM 768 C CA . PHE A 1 98 ? -2.438 -0.949 -11.663 1.00 88.50 98 PHE A CA 1
ATOM 769 C C . PHE A 1 98 ? -0.955 -1.296 -11.845 1.00 88.50 98 PHE A C 1
ATOM 771 O O . PHE A 1 98 ? -0.499 -1.417 -12.984 1.00 88.50 98 PHE A O 1
ATOM 778 N N . ALA A 1 99 ? -0.228 -1.566 -10.758 1.00 87.06 99 ALA A N 1
ATOM 779 C CA . ALA A 1 99 ? 1.149 -2.056 -10.805 1.00 87.06 99 ALA A CA 1
ATOM 780 C C . ALA A 1 99 ? 1.248 -3.393 -11.558 1.00 87.06 99 ALA A C 1
ATOM 782 O O . ALA A 1 99 ? 2.150 -3.594 -12.370 1.00 87.06 99 ALA A O 1
ATOM 783 N N . TYR A 1 100 ? 0.282 -4.295 -11.362 1.00 85.69 100 TYR A N 1
ATOM 784 C CA . TYR A 1 100 ? 0.201 -5.562 -12.086 1.00 85.69 100 TYR A CA 1
ATOM 785 C C . TYR A 1 100 ? -0.096 -5.369 -13.577 1.00 85.69 100 TYR A C 1
ATOM 787 O O . TYR A 1 100 ? 0.542 -6.008 -14.414 1.00 85.69 100 TYR A O 1
ATOM 795 N N . GLN A 1 101 ? -1.015 -4.469 -13.936 1.00 86.75 101 GLN A N 1
ATOM 796 C CA . GLN A 1 101 ? -1.244 -4.115 -15.339 1.00 86.75 101 GLN A CA 1
ATOM 797 C C . GLN A 1 101 ? 0.025 -3.552 -15.978 1.00 86.75 101 GLN A C 1
ATOM 799 O O . GLN A 1 101 ? 0.376 -3.948 -17.088 1.00 86.75 101 GLN A O 1
ATOM 804 N N . ARG A 1 102 ? 0.754 -2.687 -15.264 1.00 81.31 102 ARG A N 1
ATOM 805 C CA . ARG A 1 102 ? 2.030 -2.135 -15.729 1.00 81.31 102 ARG A CA 1
ATOM 806 C C . ARG A 1 102 ? 3.112 -3.203 -15.850 1.00 81.31 102 ARG A C 1
ATOM 808 O O . ARG A 1 102 ? 3.864 -3.189 -16.822 1.00 81.31 102 ARG A O 1
ATOM 815 N N . PHE A 1 103 ? 3.160 -4.152 -14.918 1.00 82.94 103 PHE A N 1
ATOM 816 C CA . PHE A 1 103 ? 4.037 -5.315 -14.999 1.00 82.94 103 PHE A CA 1
ATOM 817 C C . PHE A 1 103 ? 3.732 -6.147 -16.246 1.00 82.94 103 PHE A C 1
ATOM 819 O O . PHE A 1 103 ? 4.650 -6.459 -16.998 1.00 82.94 103 PHE A O 1
ATOM 826 N N . ARG A 1 104 ? 2.454 -6.448 -16.508 1.00 81.19 104 ARG A N 1
ATOM 827 C CA . ARG A 1 104 ? 2.024 -7.185 -17.703 1.00 81.19 104 ARG A CA 1
ATOM 828 C C . ARG A 1 104 ? 2.340 -6.437 -18.992 1.00 81.19 104 ARG A C 1
ATOM 830 O O . ARG A 1 104 ? 2.979 -7.011 -19.856 1.00 81.19 104 ARG A O 1
ATOM 837 N N . ALA A 1 105 ? 2.004 -5.153 -19.087 1.00 77.56 105 ALA A N 1
ATOM 838 C CA . ALA A 1 105 ? 2.329 -4.343 -20.259 1.00 77.56 105 ALA A CA 1
ATOM 839 C C . ALA A 1 105 ? 3.850 -4.259 -20.504 1.00 77.56 105 ALA A C 1
ATOM 841 O O . ALA A 1 105 ? 4.298 -4.347 -21.644 1.00 77.56 105 ALA A O 1
ATOM 842 N N . GLY A 1 106 ? 4.656 -4.154 -19.439 1.00 67.00 106 GLY A N 1
ATOM 843 C CA . GLY A 1 106 ? 6.120 -4.204 -19.518 1.00 67.00 106 GLY A CA 1
ATOM 844 C C . GLY A 1 106 ? 6.663 -5.566 -19.964 1.00 67.00 106 GLY A C 1
ATOM 845 O O . GLY A 1 106 ? 7.656 -5.615 -20.686 1.00 67.00 106 GLY A O 1
ATOM 846 N N . VAL A 1 107 ? 5.997 -6.660 -19.578 1.00 61.09 107 VAL A N 1
ATOM 847 C CA . VAL A 1 107 ? 6.276 -8.022 -20.064 1.00 61.09 107 VAL A CA 1
ATOM 848 C C . VAL A 1 107 ? 5.872 -8.189 -21.534 1.00 61.09 107 VAL A C 1
ATOM 850 O O . VAL A 1 107 ? 6.610 -8.831 -22.275 1.00 61.09 107 VAL A O 1
ATOM 853 N N . ASP A 1 108 ? 4.756 -7.586 -21.951 1.00 55.75 108 ASP A N 1
ATOM 854 C CA . ASP A 1 108 ? 4.167 -7.749 -23.285 1.00 55.75 108 ASP A CA 1
ATOM 855 C C . ASP A 1 108 ? 4.805 -6.834 -24.358 1.00 55.75 108 ASP A C 1
ATOM 857 O O . ASP A 1 108 ? 4.757 -7.179 -25.535 1.00 55.75 108 ASP A O 1
ATOM 861 N N . THR A 1 109 ? 5.422 -5.693 -23.995 1.00 56.59 109 THR A N 1
ATOM 862 C CA . THR A 1 109 ? 5.993 -4.737 -24.983 1.00 56.59 109 THR A CA 1
ATOM 863 C C . THR A 1 109 ? 7.360 -4.114 -24.666 1.00 56.59 109 THR A C 1
ATOM 865 O O . THR A 1 109 ? 8.032 -3.675 -25.593 1.00 56.59 109 THR A O 1
ATOM 868 N N . ALA A 1 110 ? 7.815 -4.001 -23.412 1.00 51.62 110 ALA A N 1
ATOM 869 C CA . ALA A 1 110 ? 8.807 -2.957 -23.107 1.00 51.62 110 ALA A CA 1
ATOM 870 C C . ALA A 1 110 ? 9.667 -3.205 -21.860 1.00 51.62 110 ALA A C 1
ATOM 872 O O . ALA A 1 110 ? 9.745 -2.394 -20.935 1.00 51.62 110 ALA A O 1
ATOM 873 N N . PHE A 1 111 ? 10.433 -4.285 -21.908 1.00 52.31 111 PHE A N 1
ATOM 874 C CA . PHE A 1 111 ? 11.811 -4.230 -21.437 1.00 52.31 111 PHE A CA 1
ATOM 875 C C . PHE A 1 111 ? 12.784 -3.873 -22.576 1.00 52.31 111 PHE A C 1
ATOM 877 O O . PHE A 1 111 ? 13.987 -3.999 -22.417 1.00 52.31 111 PHE A O 1
ATOM 884 N N . ALA A 1 112 ? 12.286 -3.404 -23.718 1.00 51.78 112 ALA A N 1
ATOM 885 C CA . ALA A 1 112 ? 13.111 -2.778 -24.736 1.00 51.78 112 ALA A CA 1
ATOM 886 C C . ALA A 1 112 ? 13.523 -1.366 -24.260 1.00 51.78 112 ALA A C 1
ATOM 888 O O . ALA A 1 112 ? 12.671 -0.607 -23.780 1.00 51.78 112 ALA A O 1
ATOM 889 N N . PRO A 1 113 ? 14.809 -0.995 -24.340 1.00 50.62 113 PRO A N 1
ATOM 890 C CA . PRO A 1 113 ? 15.256 0.388 -24.205 1.00 50.62 113 PRO A CA 1
ATOM 891 C C . PRO A 1 113 ? 14.476 1.318 -25.149 1.00 50.62 113 PRO A C 1
ATOM 893 O O . PRO A 1 113 ? 14.022 0.894 -26.206 1.00 50.62 113 PRO A O 1
ATOM 896 N N . SER A 1 114 ? 14.372 2.609 -24.826 1.00 52.50 114 SER A N 1
ATOM 897 C CA . SER A 1 114 ? 13.677 3.618 -25.651 1.00 52.50 114 SER A CA 1
ATOM 898 C C . SER A 1 114 ? 14.209 3.774 -27.089 1.00 52.50 114 SER A C 1
ATOM 900 O O . SER A 1 114 ? 13.596 4.487 -27.875 1.00 52.50 114 SER A O 1
ATOM 902 N N . TYR A 1 115 ? 15.315 3.113 -27.443 1.00 54.53 115 TYR A N 1
ATOM 903 C CA . TYR A 1 115 ? 15.864 3.049 -28.802 1.00 54.53 115 TYR A CA 1
ATOM 904 C C . TYR A 1 115 ? 15.526 1.751 -29.567 1.00 54.53 115 TYR A C 1
ATOM 906 O O . TYR A 1 115 ? 15.816 1.669 -30.754 1.00 54.53 115 TYR A O 1
ATOM 914 N N . GLU A 1 116 ? 14.922 0.752 -28.916 1.00 49.19 116 GLU A N 1
ATOM 915 C CA . GLU A 1 116 ? 14.534 -0.547 -29.503 1.00 49.19 116 GLU A CA 1
ATOM 916 C C . GLU A 1 116 ? 13.014 -0.754 -29.559 1.00 49.19 116 GLU A C 1
ATOM 918 O O . GLU A 1 116 ? 12.552 -1.779 -30.057 1.00 49.19 116 GLU A O 1
ATOM 923 N N . ALA A 1 117 ? 12.219 0.195 -29.054 1.00 52.47 117 ALA A N 1
ATOM 924 C CA . ALA A 1 117 ? 10.773 0.152 -29.222 1.00 52.47 117 ALA A CA 1
ATOM 925 C C . ALA A 1 117 ? 10.444 0.327 -30.711 1.00 52.47 117 ALA A C 1
ATOM 927 O O . ALA A 1 117 ? 10.391 1.449 -31.215 1.00 52.47 117 ALA A O 1
ATOM 928 N N . ASP A 1 118 ? 10.250 -0.792 -31.409 1.00 48.50 118 ASP A N 1
ATOM 929 C CA . ASP A 1 118 ? 9.699 -0.810 -32.756 1.00 48.50 118 ASP A CA 1
ATOM 930 C C . ASP A 1 118 ? 8.343 -0.078 -32.714 1.00 48.50 118 ASP A C 1
ATOM 932 O O . ASP A 1 118 ? 7.429 -0.526 -32.002 1.00 48.50 118 ASP A O 1
ATOM 936 N N . PRO A 1 119 ? 8.194 1.058 -33.423 1.00 52.06 119 PRO A N 1
ATOM 937 C CA . PRO A 1 119 ? 6.972 1.857 -33.408 1.00 52.06 119 PRO A CA 1
ATOM 938 C C . PRO A 1 119 ? 5.740 1.088 -33.919 1.00 52.06 119 PRO A C 1
ATOM 940 O O . PRO A 1 119 ? 4.617 1.551 -33.720 1.00 52.06 119 PRO A O 1
ATOM 943 N N . SER A 1 120 ? 5.920 -0.109 -34.493 1.00 54.44 120 SER A N 1
ATOM 944 C CA . SER A 1 120 ? 4.842 -1.033 -34.863 1.00 54.44 120 SER A CA 1
ATOM 945 C C . SER A 1 120 ? 4.182 -1.771 -33.680 1.00 54.44 120 SER A C 1
ATOM 947 O O . SER A 1 120 ? 3.093 -2.322 -33.839 1.00 54.44 120 SER A O 1
ATOM 949 N N . SER A 1 121 ? 4.797 -1.775 -32.489 1.00 49.22 121 SER A N 1
ATOM 950 C CA . SER A 1 121 ? 4.358 -2.580 -31.330 1.00 49.22 121 SER A CA 1
ATOM 951 C C . SER A 1 121 ? 3.468 -1.839 -30.316 1.00 49.22 121 SER A C 1
ATOM 953 O O . SER A 1 121 ? 2.992 -2.437 -29.350 1.00 49.22 121 SER A O 1
ATOM 955 N N . LEU A 1 122 ? 3.201 -0.545 -30.527 1.00 50.91 122 LEU A N 1
ATOM 956 C CA . LEU A 1 122 ? 2.359 0.273 -29.646 1.00 50.91 122 LEU A CA 1
ATOM 957 C C . LEU A 1 122 ? 0.872 0.189 -30.050 1.00 50.91 122 LEU A C 1
ATOM 959 O O . LEU A 1 122 ? 0.509 0.657 -31.135 1.00 50.91 122 LEU A O 1
ATOM 963 N N . PRO A 1 123 ? -0.033 -0.316 -29.182 1.00 43.84 123 PRO A N 1
ATOM 964 C CA . PRO A 1 123 ? -1.465 -0.316 -29.457 1.00 43.84 123 PRO A CA 1
ATOM 965 C C . PRO A 1 123 ? -1.997 1.115 -29.316 1.00 43.84 123 PRO A C 1
ATOM 967 O O . PRO A 1 123 ? -2.298 1.582 -28.221 1.00 43.84 123 PRO A O 1
ATOM 970 N N . GLY A 1 124 ? -2.060 1.831 -30.438 1.00 49.25 124 GLY A N 1
ATOM 971 C CA . GLY A 1 124 ? -2.505 3.227 -30.500 1.00 49.25 124 GLY A CA 1
ATOM 972 C C . GLY A 1 124 ? -1.585 4.158 -31.288 1.00 49.25 124 GLY A C 1
ATOM 973 O O . GLY A 1 124 ? -1.991 5.280 -31.578 1.00 49.25 124 GLY A O 1
ATOM 974 N N . ALA A 1 125 ? -0.404 3.701 -31.719 1.00 43.84 125 ALA A N 1
ATOM 975 C CA . ALA A 1 125 ? 0.408 4.416 -32.706 1.00 43.84 125 ALA A CA 1
ATOM 976 C C . ALA A 1 125 ? -0.135 4.158 -34.124 1.00 43.84 125 ALA A C 1
ATOM 978 O O . ALA A 1 125 ? 0.557 3.672 -35.015 1.00 43.84 125 ALA A O 1
ATOM 979 N N . ALA A 1 126 ? -1.420 4.455 -34.333 1.00 37.12 126 ALA A N 1
ATOM 980 C CA . ALA A 1 126 ? -1.949 4.617 -35.673 1.00 37.12 126 ALA A CA 1
ATOM 981 C C . ALA A 1 126 ? -1.289 5.874 -36.237 1.00 37.12 126 ALA A C 1
ATOM 983 O O . ALA A 1 126 ? -1.649 6.992 -35.872 1.00 37.12 126 ALA A O 1
ATOM 984 N N . TYR A 1 127 ? -0.267 5.672 -37.064 1.00 41.41 127 TYR A N 1
ATOM 985 C CA . TYR A 1 127 ? 0.324 6.703 -37.898 1.00 41.41 127 TYR A CA 1
ATOM 986 C C . TYR A 1 127 ? -0.798 7.553 -38.493 1.00 41.41 127 TYR A C 1
ATOM 988 O O . TYR A 1 127 ? -1.587 7.066 -39.309 1.00 41.41 127 TYR A O 1
ATOM 996 N N . THR A 1 128 ? -0.880 8.814 -38.065 1.00 39.62 128 THR A N 1
ATOM 997 C CA . THR A 1 128 ? -1.737 9.816 -38.687 1.00 39.62 128 THR A CA 1
ATOM 998 C C . THR A 1 128 ? -1.277 9.958 -40.131 1.00 39.62 128 THR A C 1
ATOM 1000 O O . THR A 1 128 ? -0.313 10.659 -40.433 1.00 39.62 128 THR A O 1
ATOM 1003 N N . SER A 1 129 ? -1.932 9.222 -41.021 1.00 36.78 129 SER A N 1
ATOM 1004 C CA . SER A 1 129 ? -1.658 9.201 -42.447 1.00 36.78 129 SER A CA 1
ATOM 1005 C C . SER A 1 129 ? -2.724 10.030 -43.170 1.00 36.78 129 SER A C 1
ATOM 1007 O O . SER A 1 129 ? -3.824 9.560 -43.428 1.00 36.78 129 SER A O 1
ATOM 1009 N N . TYR A 1 130 ? -2.312 11.261 -43.515 1.00 33.00 130 TYR A N 1
ATOM 1010 C CA . TYR A 1 130 ? -2.679 12.066 -44.700 1.00 33.00 130 TYR A CA 1
ATOM 1011 C C . TYR A 1 130 ? -4.077 12.737 -44.787 1.00 33.00 130 TYR A C 1
ATOM 1013 O O . TYR A 1 130 ? -5.049 12.211 -44.255 1.00 33.00 130 TYR A O 1
ATOM 1021 N N . PRO A 1 131 ? -4.200 13.930 -45.435 1.00 36.91 131 PRO A N 1
ATOM 1022 C CA . PRO A 1 131 ? -4.172 13.991 -46.906 1.00 36.91 131 PRO A CA 1
ATOM 1023 C C . PRO A 1 131 ? -3.561 15.274 -47.529 1.00 36.91 131 PRO A C 1
ATOM 1025 O O . PRO A 1 131 ? -4.150 16.350 -47.460 1.00 36.91 131 PRO A O 1
ATOM 1028 N N . GLY A 1 132 ? -2.442 15.149 -48.251 1.00 38.72 132 GLY A N 1
ATOM 1029 C CA . GLY A 1 132 ? -2.048 16.100 -49.302 1.00 38.72 132 GLY A CA 1
ATOM 1030 C C . GLY A 1 132 ? -0.537 16.261 -49.478 1.00 38.72 132 GLY A C 1
ATOM 1031 O O . GLY A 1 132 ? 0.090 16.998 -48.729 1.00 38.72 132 GLY A O 1
ATOM 1032 N N . GLY A 1 133 ? 0.043 15.608 -50.488 1.00 33.44 133 GLY A N 1
ATOM 1033 C CA . GLY A 1 133 ? 1.477 15.683 -50.795 1.00 33.44 133 GLY A CA 1
ATOM 1034 C C . GLY A 1 133 ? 1.931 14.488 -51.643 1.00 33.44 133 GLY A C 1
ATOM 1035 O O . GLY A 1 133 ? 1.789 13.362 -51.177 1.00 33.44 133 GLY A O 1
ATOM 1036 N N . PRO A 1 134 ? 2.383 14.689 -52.892 1.00 39.88 134 PRO A N 1
ATOM 1037 C CA . PRO A 1 134 ? 2.613 13.604 -53.839 1.00 39.88 134 PRO A CA 1
ATOM 1038 C C . PRO A 1 134 ? 3.930 12.865 -53.569 1.00 39.88 134 PRO A C 1
ATOM 1040 O O . PRO A 1 134 ? 4.924 13.470 -53.175 1.00 39.88 134 PRO A O 1
ATOM 1043 N N . ASP A 1 135 ? 3.878 11.555 -53.800 1.00 47.38 135 ASP A N 1
ATOM 1044 C CA . ASP A 1 135 ? 4.949 10.618 -54.153 1.00 47.38 135 ASP A CA 1
ATOM 1045 C C . ASP A 1 135 ? 6.403 11.120 -54.030 1.00 47.38 135 ASP A C 1
ATOM 1047 O O . ASP A 1 135 ? 6.912 11.866 -54.864 1.00 47.38 135 ASP A O 1
ATOM 1051 N N . SER A 1 136 ? 7.115 10.622 -53.021 1.00 39.81 136 SER A N 1
ATOM 1052 C CA . SER A 1 136 ? 8.568 10.395 -53.069 1.00 39.81 136 SER A CA 1
ATOM 1053 C C . SER A 1 136 ? 8.877 9.310 -52.038 1.00 39.81 136 SER A C 1
ATOM 1055 O O . SER A 1 136 ? 8.715 9.495 -50.839 1.00 39.81 136 SER A O 1
ATOM 1057 N N . ASP A 1 137 ? 8.870 8.064 -52.482 1.00 36.66 137 ASP A N 1
ATOM 1058 C CA . ASP A 1 137 ? 10.033 7.342 -52.986 1.00 36.66 137 ASP A CA 1
ATOM 1059 C C . ASP A 1 137 ? 11.007 6.935 -51.870 1.00 36.66 137 ASP A C 1
ATOM 1061 O O . ASP A 1 137 ? 11.351 7.658 -50.939 1.00 36.66 137 ASP A O 1
ATOM 1065 N N . THR A 1 138 ? 11.341 5.669 -51.984 1.00 45.25 138 THR A N 1
ATOM 1066 C CA . THR A 1 138 ? 12.153 4.810 -51.146 1.00 45.25 138 THR A CA 1
ATOM 1067 C C . THR A 1 138 ? 13.493 5.412 -50.693 1.00 45.25 138 THR A C 1
ATOM 1069 O O . THR A 1 138 ? 14.160 6.126 -51.432 1.00 45.25 138 THR A O 1
ATOM 1072 N N . GLY A 1 139 ? 13.956 5.012 -49.498 1.00 39.22 139 GLY A N 1
ATOM 1073 C CA . GLY A 1 139 ? 15.394 4.762 -49.324 1.00 39.22 139 GLY A CA 1
ATOM 1074 C C . GLY A 1 139 ? 16.232 5.677 -48.428 1.00 39.22 139 GLY A C 1
ATOM 1075 O O . GLY A 1 139 ? 17.409 5.839 -48.723 1.00 39.22 139 GLY A O 1
ATOM 1076 N N . TYR A 1 140 ? 15.725 6.202 -47.306 1.00 42.56 140 TYR A N 1
ATOM 1077 C CA . TYR A 1 140 ? 16.600 6.839 -46.301 1.00 42.56 140 TYR A CA 1
ATOM 1078 C C . TYR A 1 140 ? 16.323 6.356 -44.873 1.00 42.56 140 TYR A C 1
ATOM 1080 O O . TYR A 1 140 ? 15.895 7.107 -44.002 1.00 42.56 140 TYR A O 1
ATOM 1088 N N . GLN A 1 141 ? 16.603 5.078 -44.622 1.00 48.44 141 GLN A N 1
ATOM 1089 C CA . GLN A 1 141 ? 16.916 4.583 -43.281 1.00 48.44 141 GLN A CA 1
ATOM 1090 C C . GLN A 1 141 ? 18.272 3.880 -43.342 1.00 48.44 141 GLN A C 1
ATOM 1092 O O . GLN A 1 141 ? 18.346 2.677 -43.560 1.00 48.44 141 GLN A O 1
ATOM 1097 N N . GLU A 1 142 ? 19.351 4.632 -43.144 1.00 46.25 142 GLU A N 1
ATOM 1098 C CA . GLU A 1 142 ? 20.645 4.051 -42.786 1.00 46.25 142 GLU A CA 1
ATOM 1099 C C . GLU A 1 142 ? 21.029 4.540 -41.387 1.00 46.25 142 GLU A C 1
ATOM 1101 O O . GLU A 1 142 ? 21.126 5.740 -41.125 1.00 46.25 142 GLU A O 1
ATOM 1106 N N . ALA A 1 143 ? 21.183 3.586 -40.466 1.00 47.06 143 ALA A N 1
ATOM 1107 C CA . ALA A 1 143 ? 21.673 3.819 -39.115 1.00 47.06 143 ALA A CA 1
ATOM 1108 C C . ALA A 1 143 ? 23.191 4.083 -39.151 1.00 47.06 143 ALA A C 1
ATOM 1110 O O . ALA A 1 143 ? 23.913 3.401 -39.884 1.00 47.06 143 ALA A O 1
ATOM 1111 N N . PRO A 1 144 ? 23.716 5.033 -38.358 1.00 48.75 144 PRO A N 1
ATOM 1112 C CA . PRO A 1 144 ? 25.124 5.370 -38.406 1.00 48.75 144 PRO A CA 1
ATOM 1113 C C . PRO A 1 144 ? 25.907 4.312 -37.617 1.00 48.75 144 PRO A C 1
ATOM 1115 O O . PRO A 1 144 ? 25.693 4.129 -36.422 1.00 48.75 144 PRO A O 1
ATOM 1118 N N . PHE A 1 145 ? 26.843 3.648 -38.296 1.00 50.16 145 PHE A N 1
ATOM 1119 C CA . PHE A 1 145 ? 27.850 2.725 -37.754 1.00 50.16 145 PHE A CA 1
ATOM 1120 C C . PHE A 1 145 ? 27.389 1.289 -37.441 1.00 50.16 145 PHE A C 1
ATOM 1122 O O . PHE A 1 145 ? 27.193 0.897 -36.295 1.00 50.16 145 PHE A O 1
ATOM 1129 N N . SER A 1 146 ? 27.412 0.431 -38.464 1.00 40.53 146 SER A N 1
ATOM 1130 C CA . SER A 1 146 ? 27.863 -0.955 -38.288 1.00 40.53 146 SER A CA 1
ATOM 1131 C C . SER A 1 146 ? 28.650 -1.389 -39.524 1.00 40.53 146 SER A C 1
ATOM 1133 O O . SER A 1 146 ? 28.144 -1.428 -40.639 1.00 40.53 146 SER A O 1
ATOM 1135 N N . GLY A 1 147 ? 29.949 -1.620 -39.335 1.00 48.44 147 GLY A N 1
ATOM 1136 C CA . GLY A 1 147 ? 30.818 -2.112 -40.391 1.00 48.44 147 GLY A CA 1
ATOM 1137 C C . GLY A 1 147 ? 30.489 -3.561 -40.724 1.00 48.44 147 GLY A C 1
ATOM 1138 O O . GLY A 1 147 ? 30.426 -4.401 -39.830 1.00 48.44 147 GLY A O 1
ATOM 1139 N N . ASN A 1 148 ? 30.359 -3.866 -42.011 1.00 35.94 148 ASN A N 1
ATOM 1140 C CA . ASN A 1 148 ? 30.830 -5.139 -42.528 1.00 35.94 148 ASN A CA 1
ATOM 1141 C C . ASN A 1 148 ? 31.131 -5.052 -44.024 1.00 35.94 148 ASN A C 1
ATOM 1143 O O . ASN A 1 148 ? 30.433 -4.409 -44.801 1.00 35.94 148 ASN A O 1
ATOM 1147 N N . GLN A 1 149 ? 32.245 -5.679 -44.378 1.00 48.41 149 GLN A N 1
ATOM 1148 C CA . GLN A 1 149 ? 32.821 -5.758 -45.709 1.00 48.41 149 GLN A CA 1
ATOM 1149 C C . GLN A 1 149 ? 31.829 -6.339 -46.723 1.00 48.41 149 GLN A C 1
ATOM 1151 O O . GLN A 1 149 ? 31.438 -7.492 -46.585 1.00 48.41 149 GLN A O 1
ATOM 1156 N N . GLN A 1 150 ? 31.555 -5.627 -47.818 1.00 38.09 150 GLN A N 1
ATOM 1157 C CA . GLN A 1 150 ? 31.188 -6.283 -49.072 1.00 38.09 150 GLN A CA 1
ATOM 1158 C C . GLN A 1 150 ? 31.840 -5.547 -50.249 1.00 38.09 150 GLN A C 1
ATOM 1160 O O . GLN A 1 150 ? 31.530 -4.411 -50.592 1.00 38.09 150 GLN A O 1
ATOM 1165 N N . ARG A 1 151 ? 32.829 -6.233 -50.812 1.00 42.62 151 ARG A N 1
ATOM 1166 C CA . ARG A 1 151 ? 33.713 -5.856 -51.912 1.00 42.62 151 ARG A CA 1
ATOM 1167 C C . ARG A 1 151 ? 32.931 -5.861 -53.235 1.00 42.62 151 ARG A C 1
ATOM 1169 O O . ARG A 1 151 ? 32.577 -6.934 -53.712 1.00 42.62 151 ARG A O 1
ATOM 1176 N N . GLY A 1 152 ? 32.684 -4.685 -53.816 1.00 36.62 152 GLY A N 1
ATOM 1177 C CA . GLY A 1 152 ? 32.213 -4.501 -55.197 1.00 36.62 152 GLY A CA 1
ATOM 1178 C C . GLY A 1 152 ? 33.384 -4.154 -56.135 1.00 36.62 152 GLY A C 1
ATOM 1179 O O . GLY A 1 152 ? 34.307 -3.467 -55.696 1.00 36.62 152 GLY A O 1
ATOM 1180 N N . PRO A 1 153 ? 33.423 -4.665 -57.380 1.00 40.31 153 PRO A N 1
ATOM 1181 C CA . PRO A 1 153 ? 34.580 -4.551 -58.263 1.00 40.31 153 PRO A CA 1
ATOM 1182 C C . PRO A 1 153 ? 34.609 -3.192 -58.970 1.00 40.31 153 PRO A C 1
ATOM 1184 O O . PRO A 1 153 ? 33.670 -2.851 -59.680 1.00 40.31 153 PRO A O 1
ATOM 1187 N N . GLY A 1 154 ? 35.711 -2.460 -58.824 1.00 47.28 154 GLY A N 1
ATOM 1188 C CA . GLY A 1 154 ? 35.975 -1.258 -59.613 1.00 47.28 154 GLY A CA 1
ATOM 1189 C C . GLY A 1 154 ? 36.541 -0.126 -58.772 1.00 47.28 154 GLY A C 1
ATOM 1190 O O . GLY A 1 154 ? 35.825 0.492 -57.998 1.00 47.28 154 GLY A O 1
ATOM 1191 N N . ASP A 1 155 ? 37.827 0.132 -58.988 1.00 46.81 155 ASP A N 1
ATOM 1192 C CA . ASP A 1 155 ? 38.470 1.437 -58.823 1.00 46.81 155 ASP A CA 1
ATOM 1193 C C . ASP A 1 155 ? 38.861 1.875 -57.403 1.00 46.81 155 ASP A C 1
ATOM 1195 O O . ASP A 1 155 ? 38.323 2.809 -56.819 1.00 46.81 155 ASP A O 1
ATOM 1199 N N . TYR A 1 156 ? 39.947 1.271 -56.908 1.00 45.22 156 TYR A N 1
ATOM 1200 C CA . TYR A 1 156 ? 40.901 1.978 -56.050 1.00 45.22 156 TYR A CA 1
ATOM 1201 C C . TYR A 1 156 ? 42.287 1.949 -56.694 1.00 45.22 156 TYR A C 1
ATOM 1203 O O . TYR A 1 156 ? 42.946 0.910 -56.744 1.00 45.22 156 TYR A O 1
ATOM 1211 N N . GLN A 1 157 ? 42.728 3.111 -57.173 1.00 51.03 157 GLN A N 1
ATOM 1212 C CA . GLN A 1 157 ? 44.079 3.351 -57.665 1.00 51.03 157 GLN A CA 1
ATOM 1213 C C . GLN A 1 157 ? 44.822 4.212 -56.638 1.00 51.03 157 GLN A C 1
ATOM 1215 O O . GLN A 1 157 ? 44.424 5.340 -56.356 1.00 51.03 157 GLN A O 1
ATOM 1220 N N . ALA A 1 158 ? 45.875 3.656 -56.034 1.00 51.78 158 ALA A N 1
ATOM 1221 C CA . ALA A 1 158 ? 46.712 4.365 -55.070 1.00 51.78 158 ALA A CA 1
ATOM 1222 C C . ALA A 1 158 ? 47.691 5.314 -55.793 1.00 51.78 158 ALA A C 1
ATOM 1224 O O . ALA A 1 158 ? 48.280 4.903 -56.799 1.00 51.78 158 ALA A O 1
ATOM 1225 N N . PRO A 1 159 ? 47.921 6.546 -55.301 1.00 44.44 159 PRO A N 1
ATOM 1226 C CA . PRO A 1 159 ? 49.022 7.373 -55.779 1.00 44.44 159 PRO A CA 1
ATOM 1227 C C . PRO A 1 159 ? 50.360 6.776 -55.333 1.00 44.44 159 PRO A C 1
ATOM 1229 O O . PRO A 1 159 ? 50.551 6.469 -54.157 1.00 44.44 159 PRO A O 1
ATOM 1232 N N . ALA A 1 160 ? 51.277 6.610 -56.283 1.00 42.31 160 ALA A N 1
ATOM 1233 C CA . ALA A 1 160 ? 52.687 6.399 -55.995 1.00 42.31 160 ALA A CA 1
ATOM 1234 C C . ALA A 1 160 ? 53.388 7.755 -55.815 1.00 42.31 160 ALA A C 1
ATOM 1236 O O . ALA A 1 160 ? 53.056 8.704 -56.530 1.00 42.31 160 ALA A O 1
ATOM 1237 N N . TYR A 1 161 ? 54.388 7.734 -54.924 1.00 45.50 161 TYR A N 1
ATOM 1238 C CA . TYR A 1 161 ? 55.349 8.765 -54.493 1.00 45.50 161 TYR A CA 1
ATOM 1239 C C . TYR A 1 161 ? 54.978 9.529 -53.221 1.00 45.50 161 TYR A C 1
ATOM 1241 O O . TYR A 1 161 ? 54.120 10.435 -53.270 1.00 45.50 161 TYR A O 1
#

Sequence (161 aa):
CHYGTGVAVLAFLASIGFLVGEFLFEQMSSVKTRKHYVLLDLGYSSAWTVLYFIGFCYLANQWSNAETPEGNYGVNNVQAAICFSFFSIFTWAGCAWFAYQRFRAGVDTAFAPSYEADPSSLPGAAYTSYPGGPDSDTGYQEAPFSGNQQRGPGDYQAPAY

Foldseek 3Di:
DVLLVVLVVVVVVVVVVLVVVVVCLVVDQQLVVNLVSL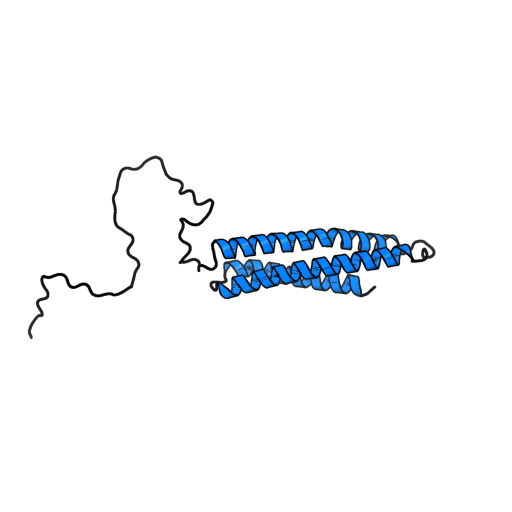VVQLVVLVVSLVSLVVVLVVLVVCLVVDDQDVPNPCVVVSVVSNVVSVVSSVVSVVSNVVSVVVNVVCVQFDSPGPVPRPCVRDPPPPPPDDDDDDDDDDDPDDDPDDDDDDDDDDDDDDDDD

InterPro domains:
  IPR008253 Marvel domain [PF01284] (1-98)
  IPR008253 Marvel domain [PS51225] (1-104)
  IPR016579 Synaptogyrin [PTHR10838] (1-161)